Protein AF-A0A174MG25-F1 (afdb_monomer_lite)

pLDDT: mean 88.66, std 9.29, range [53.34, 98.0]

Structure (mmCIF, N/CA/C/O backbone):
data_AF-A0A174MG25-F1
#
_entry.id   AF-A0A174MG25-F1
#
loop_
_atom_site.group_PDB
_atom_site.id
_atom_site.type_symbol
_atom_site.label_atom_id
_atom_site.label_alt_id
_atom_site.label_comp_id
_atom_site.label_asym_id
_atom_site.label_entity_id
_atom_site.label_seq_id
_atom_site.pdbx_PDB_ins_code
_atom_site.Cartn_x
_atom_site.Cartn_y
_atom_site.Cartn_z
_atom_site.occupancy
_atom_site.B_iso_or_equiv
_atom_site.auth_seq_id
_atom_site.auth_comp_id
_atom_site.auth_asym_id
_atom_site.auth_atom_id
_atom_site.pdbx_PDB_model_num
ATOM 1 N N . MET A 1 1 ? -15.627 5.117 6.555 1.00 83.00 1 MET A N 1
ATOM 2 C CA . MET A 1 1 ? -14.223 5.249 6.111 1.00 83.00 1 MET A CA 1
ATOM 3 C C . MET A 1 1 ? -13.818 3.925 5.495 1.00 83.00 1 MET A C 1
ATOM 5 O O . MET A 1 1 ? -14.169 2.904 6.070 1.00 83.00 1 MET A O 1
ATOM 9 N N . ILE A 1 2 ? -13.158 3.931 4.338 1.00 89.31 2 ILE A N 1
ATOM 10 C CA . ILE A 1 2 ? -12.652 2.712 3.694 1.00 89.31 2 ILE A CA 1
ATOM 11 C C . ILE A 1 2 ? -11.129 2.856 3.624 1.00 89.31 2 ILE A C 1
ATOM 13 O O . ILE A 1 2 ? -10.665 3.776 2.951 1.00 89.31 2 ILE A O 1
ATOM 17 N N . PRO A 1 3 ? -10.351 2.015 4.326 1.00 88.06 3 PRO A N 1
ATOM 18 C CA . PRO A 1 3 ? -8.903 2.022 4.189 1.00 88.06 3 PRO A CA 1
ATOM 19 C C . PRO A 1 3 ? -8.530 1.376 2.849 1.00 88.06 3 PRO A C 1
ATOM 21 O O . PRO A 1 3 ? -8.663 0.168 2.676 1.00 88.06 3 PRO A O 1
ATOM 24 N N . ASN A 1 4 ? -8.102 2.181 1.878 1.00 86.62 4 ASN A N 1
ATOM 25 C CA . ASN A 1 4 ? -7.612 1.694 0.588 1.00 86.62 4 ASN A CA 1
ATOM 2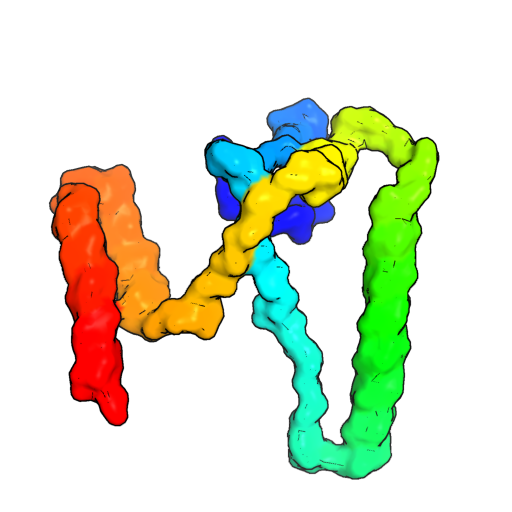6 C C . ASN A 1 4 ? -6.558 2.655 0.018 1.00 86.62 4 ASN A C 1
ATOM 28 O O . ASN A 1 4 ? -6.389 3.776 0.501 1.00 86.62 4 ASN A O 1
ATOM 32 N N . GLY A 1 5 ? -5.827 2.210 -1.000 1.00 81.44 5 GLY A N 1
ATOM 33 C CA . GLY A 1 5 ? -4.822 3.024 -1.665 1.00 81.44 5 GLY A CA 1
ATOM 34 C C . GLY A 1 5 ? -5.410 4.086 -2.591 1.00 81.44 5 GLY A C 1
ATOM 35 O O . GLY A 1 5 ? -6.559 4.020 -3.027 1.00 81.44 5 GLY A O 1
ATOM 36 N N . TYR A 1 6 ? -4.566 5.057 -2.946 1.00 82.88 6 TYR A N 1
ATOM 37 C CA . TYR A 1 6 ? -4.928 6.178 -3.820 1.00 82.88 6 TYR A CA 1
ATOM 38 C C . TYR A 1 6 ? -5.381 5.739 -5.225 1.00 82.88 6 TYR A C 1
ATOM 40 O O . TYR A 1 6 ? -6.129 6.462 -5.871 1.00 82.88 6 TYR A O 1
ATOM 48 N N . TRP A 1 7 ? -4.986 4.546 -5.686 1.00 83.44 7 TRP A N 1
ATOM 49 C CA . TRP A 1 7 ? -5.435 3.970 -6.962 1.00 83.44 7 TRP A CA 1
ATOM 50 C C . TRP A 1 7 ? -6.954 3.760 -7.034 1.00 83.44 7 TRP A C 1
ATOM 52 O O . TRP A 1 7 ? -7.502 3.614 -8.122 1.00 83.44 7 TRP A O 1
ATOM 62 N N . MET A 1 8 ? -7.651 3.740 -5.893 1.00 88.56 8 MET A N 1
ATOM 63 C CA . MET A 1 8 ? -9.110 3.659 -5.854 1.00 88.56 8 MET A CA 1
ATOM 64 C C . MET A 1 8 ? -9.779 4.949 -6.354 1.00 88.56 8 MET A C 1
ATOM 66 O O . MET A 1 8 ? -10.932 4.894 -6.769 1.00 88.56 8 MET A O 1
ATOM 70 N N . ILE A 1 9 ? -9.080 6.093 -6.349 1.00 88.00 9 ILE A N 1
ATOM 71 C CA . ILE A 1 9 ? -9.635 7.392 -6.771 1.00 88.00 9 ILE A CA 1
ATOM 72 C C . ILE A 1 9 ? -10.215 7.306 -8.187 1.00 88.00 9 ILE A C 1
ATOM 74 O O . ILE A 1 9 ? -11.349 7.729 -8.404 1.00 88.00 9 ILE A O 1
ATOM 78 N N . ASP A 1 10 ? -9.495 6.665 -9.109 1.00 86.12 10 ASP A N 1
ATOM 79 C CA . ASP A 1 10 ? -9.913 6.504 -10.509 1.00 86.12 10 ASP A CA 1
ATOM 80 C C . ASP A 1 10 ? -11.054 5.485 -10.694 1.00 86.12 10 ASP A C 1
ATOM 82 O O . ASP A 1 10 ? -11.652 5.400 -11.765 1.00 86.12 10 ASP A O 1
ATOM 86 N N . GLN A 1 11 ? -11.361 4.696 -9.661 1.00 90.12 11 GLN A N 1
ATOM 87 C CA . GLN A 1 11 ? -12.419 3.681 -9.675 1.00 90.12 11 GLN A CA 1
ATOM 88 C C . GLN A 1 11 ? -13.726 4.181 -9.048 1.00 90.12 11 GLN A C 1
ATOM 90 O O . GLN A 1 11 ? 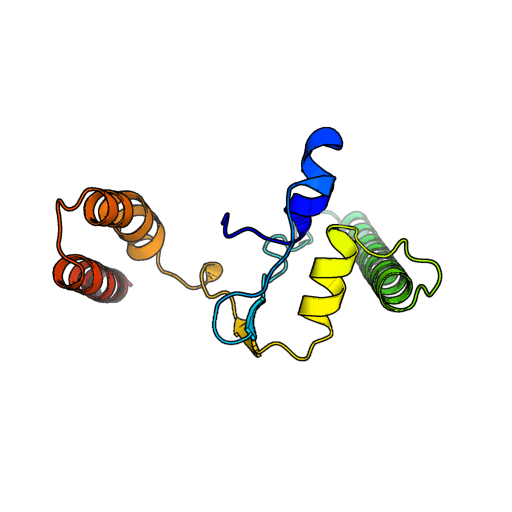-14.735 3.477 -9.092 1.00 90.12 11 GLN A O 1
ATOM 95 N N . ILE A 1 12 ? -13.724 5.371 -8.438 1.00 90.19 12 ILE A N 1
ATOM 96 C CA . ILE A 1 12 ? -14.910 5.920 -7.782 1.00 90.19 12 ILE A CA 1
ATOM 97 C C . ILE A 1 12 ? -15.862 6.503 -8.839 1.00 90.19 12 ILE A C 1
ATOM 99 O O . ILE A 1 12 ? -15.454 7.391 -9.597 1.00 90.19 12 ILE A O 1
ATOM 103 N N . PRO A 1 13 ? -17.139 6.066 -8.863 1.00 91.12 13 PRO A N 1
ATOM 104 C CA . PRO A 1 13 ? -18.140 6.591 -9.789 1.00 91.12 13 PRO A CA 1
ATOM 105 C C . PRO A 1 13 ? -18.310 8.110 -9.676 1.00 91.12 13 PRO A C 1
ATOM 107 O O . PRO A 1 13 ? -18.269 8.666 -8.574 1.00 91.12 13 PRO A O 1
ATOM 110 N N . GLU A 1 14 ? -18.534 8.788 -10.802 1.00 87.31 14 GLU A N 1
ATOM 111 C CA . GLU A 1 14 ? -18.602 10.255 -10.885 1.00 87.31 14 GLU A CA 1
ATOM 112 C C . GLU A 1 14 ? -19.667 10.844 -9.940 1.00 87.31 14 GLU A C 1
ATOM 114 O O . GLU A 1 14 ? -19.434 11.843 -9.256 1.00 87.31 14 GLU A O 1
ATOM 119 N N . GLU A 1 15 ? -20.810 10.169 -9.797 1.00 90.69 15 GLU A N 1
ATOM 120 C CA . GLU A 1 15 ? -21.903 10.556 -8.902 1.00 90.69 15 GLU A CA 1
ATOM 121 C C . GLU A 1 15 ? -21.543 10.491 -7.406 1.00 90.69 15 GLU A C 1
ATOM 123 O O . GLU A 1 15 ? -22.230 11.087 -6.564 1.00 90.69 15 GLU A O 1
ATOM 128 N N . MET A 1 16 ? -20.471 9.769 -7.068 1.00 89.81 16 MET A N 1
ATOM 129 C CA . MET A 1 16 ? -19.954 9.616 -5.710 1.00 89.81 16 MET A CA 1
ATOM 130 C C . MET A 1 16 ? -18.781 10.547 -5.415 1.00 89.81 16 MET A C 1
ATOM 132 O O . MET A 1 16 ? -18.559 10.846 -4.244 1.00 89.81 16 MET A O 1
ATOM 136 N N . GLN A 1 17 ? -18.079 11.067 -6.427 1.00 83.69 17 GLN A N 1
ATOM 137 C CA . GLN A 1 17 ? -16.860 11.869 -6.240 1.00 83.69 17 GLN A CA 1
ATOM 138 C C . GLN A 1 17 ? -17.069 13.116 -5.369 1.00 83.69 17 GLN A C 1
ATOM 140 O O . GLN A 1 17 ? -16.167 13.503 -4.638 1.00 83.69 17 GLN A O 1
ATOM 145 N N . LYS A 1 18 ? -18.268 13.717 -5.379 1.00 84.75 18 LYS A N 1
ATOM 146 C CA . LYS A 1 18 ? -18.610 14.874 -4.521 1.00 84.75 18 LYS A CA 1
ATOM 147 C C . LYS A 1 18 ? -19.043 14.503 -3.097 1.00 84.75 18 LYS A C 1
ATOM 149 O O . LYS A 1 18 ? -19.292 15.390 -2.287 1.00 84.75 18 LYS A O 1
ATOM 154 N N . LYS A 1 19 ? -19.218 13.212 -2.807 1.00 90.31 19 LYS A N 1
ATOM 155 C CA . LYS A 1 19 ? -19.722 12.687 -1.524 1.00 90.31 19 LYS A CA 1
ATOM 156 C C . LYS A 1 19 ? -18.637 12.004 -0.697 1.00 90.31 19 LYS A C 1
ATOM 158 O O . LYS A 1 19 ? -18.905 11.590 0.428 1.00 90.31 19 LYS A O 1
ATOM 163 N N . VAL A 1 20 ? -17.445 11.847 -1.261 1.00 91.00 20 VAL A N 1
ATOM 164 C CA . VAL A 1 20 ? -16.302 11.199 -0.624 1.00 91.00 20 VAL A CA 1
ATOM 165 C C . VAL A 1 20 ? -15.129 12.167 -0.586 1.00 91.00 20 VAL A C 1
ATOM 167 O O . VAL A 1 20 ? -14.993 13.016 -1.461 1.00 91.00 20 VAL A O 1
ATOM 170 N N . CYS A 1 21 ? -14.289 12.024 0.430 1.00 91.38 21 CYS A N 1
ATOM 171 C CA . CYS A 1 21 ? -13.046 12.766 0.577 1.00 91.38 21 CYS A CA 1
ATOM 172 C C . CYS A 1 21 ? -11.902 11.798 0.872 1.00 91.38 21 CYS A C 1
ATOM 174 O O . CYS A 1 21 ? -12.125 10.653 1.288 1.00 91.38 21 CYS A O 1
ATOM 176 N N . PHE A 1 22 ? -10.676 12.264 0.656 1.00 91.56 22 PHE A N 1
ATOM 177 C CA . PHE A 1 22 ? -9.479 11.539 1.058 1.00 91.56 22 PHE A CA 1
ATOM 178 C C . PHE A 1 22 ? -8.992 12.078 2.404 1.00 91.56 22 PHE A C 1
ATOM 180 O O . PHE A 1 22 ? -9.023 13.281 2.658 1.00 91.56 22 PHE A O 1
ATOM 187 N N . SER A 1 23 ? -8.521 11.192 3.278 1.00 91.88 23 SER A N 1
ATOM 188 C CA . SER A 1 23 ? -7.936 11.577 4.559 1.00 91.88 23 SER A CA 1
ATOM 189 C C . SER A 1 23 ? -6.769 10.665 4.913 1.00 91.88 23 SER A C 1
ATOM 191 O O . SER A 1 23 ? -6.731 9.505 4.499 1.00 91.88 23 SER A O 1
ATOM 193 N N . THR A 1 24 ? -5.814 11.196 5.674 1.00 93.31 24 THR A N 1
ATOM 194 C CA . THR A 1 24 ? -4.768 10.386 6.299 1.00 93.31 24 THR A CA 1
ATOM 195 C C . THR A 1 24 ? -5.368 9.503 7.393 1.00 93.31 24 THR A C 1
ATOM 197 O O . THR A 1 24 ? -6.455 9.765 7.913 1.00 93.31 24 THR A O 1
ATOM 200 N N . PHE A 1 25 ? -4.654 8.444 7.768 1.00 93.56 25 PHE A N 1
ATOM 201 C CA . PHE A 1 25 ? -4.968 7.741 9.007 1.00 93.56 25 PHE A CA 1
ATOM 202 C C . PHE A 1 25 ? -4.761 8.682 10.208 1.00 93.56 25 PHE A C 1
ATOM 204 O O . PHE A 1 25 ? -4.018 9.669 10.093 1.00 93.56 25 PHE A O 1
ATOM 211 N N . PRO A 1 26 ? -5.382 8.379 11.368 1.00 94.50 26 PRO A N 1
ATOM 212 C CA . PRO A 1 26 ? -5.148 9.121 12.602 1.00 94.50 26 PRO A CA 1
ATOM 213 C C . PRO A 1 26 ? -3.659 9.396 12.850 1.00 94.50 26 PRO A C 1
ATOM 215 O O . PRO A 1 26 ? -2.798 8.595 12.485 1.00 94.50 26 PRO A O 1
ATOM 218 N N . GLU A 1 27 ? -3.370 10.546 13.464 1.00 95.38 27 GLU A N 1
ATOM 219 C CA . GLU A 1 27 ? -2.004 11.052 13.690 1.00 95.38 27 GLU A CA 1
ATOM 220 C C . GLU A 1 27 ? -1.232 11.419 12.406 1.00 95.38 27 GLU A C 1
ATOM 222 O O . GLU A 1 27 ? -0.005 11.387 12.382 1.00 95.38 27 GLU A O 1
ATOM 227 N N . ASN A 1 28 ? -1.936 11.812 11.337 1.00 94.94 28 ASN A N 1
ATOM 228 C CA . ASN A 1 28 ? -1.336 12.237 10.065 1.00 94.94 28 ASN A CA 1
ATOM 229 C C . ASN A 1 28 ? -0.430 11.162 9.432 1.00 94.94 28 ASN A C 1
ATOM 231 O O . ASN A 1 28 ? 0.662 11.450 8.932 1.00 94.94 28 ASN A O 1
ATOM 235 N N . LYS A 1 29 ? -0.883 9.904 9.471 1.00 94.56 29 LYS A N 1
ATOM 236 C CA . LYS A 1 29 ? -0.140 8.755 8.943 1.00 94.56 29 LYS A CA 1
ATOM 237 C C . LYS A 1 29 ? -0.623 8.388 7.544 1.00 94.56 29 LYS A C 1
ATOM 239 O O . LYS A 1 29 ? -1.823 8.296 7.284 1.00 94.56 29 LYS A O 1
ATOM 244 N N . LEU A 1 30 ? 0.319 8.120 6.646 1.00 92.44 30 LEU A N 1
ATOM 245 C CA . LEU A 1 30 ? 0.052 7.455 5.373 1.00 92.44 30 LEU A CA 1
ATOM 246 C C . LEU A 1 30 ? 0.809 6.140 5.329 1.00 92.44 30 LEU A C 1
ATOM 248 O O . LEU A 1 30 ? 1.997 6.088 5.638 1.00 92.44 30 LEU A O 1
ATOM 252 N N . ILE A 1 31 ? 0.130 5.081 4.903 1.00 89.19 31 ILE A N 1
ATOM 253 C CA . ILE A 1 31 ? 0.795 3.807 4.666 1.00 89.19 31 ILE A CA 1
ATOM 254 C C . ILE A 1 31 ? 1.495 3.905 3.316 1.00 89.19 31 ILE A C 1
ATOM 256 O O . ILE A 1 31 ? 0.864 4.093 2.274 1.00 89.19 31 ILE A O 1
ATOM 260 N N . GLY A 1 32 ? 2.818 3.813 3.342 1.00 83.50 32 GLY A N 1
ATOM 261 C CA . GLY A 1 32 ? 3.639 3.700 2.157 1.00 83.50 32 GLY A CA 1
ATOM 262 C C . GLY A 1 32 ? 3.303 2.391 1.472 1.00 83.50 32 GLY A C 1
ATOM 263 O O . GLY A 1 32 ? 3.825 1.351 1.854 1.00 83.50 32 GLY A O 1
ATOM 264 N N . SER A 1 33 ? 2.432 2.440 0.468 1.00 69.00 33 SER A N 1
ATOM 265 C CA . SER A 1 33 ? 2.259 1.314 -0.435 1.00 69.00 33 SER A CA 1
ATOM 266 C C . SER A 1 33 ? 3.551 1.183 -1.238 1.00 69.00 33 SER A C 1
ATOM 268 O O . SER A 1 33 ? 3.831 2.073 -2.048 1.00 69.00 33 SER A O 1
ATOM 270 N N . PRO A 1 34 ? 4.353 0.118 -1.067 1.00 59.12 34 PRO A N 1
ATOM 271 C CA . PRO A 1 34 ? 5.307 -0.237 -2.096 1.00 59.12 34 PRO A CA 1
ATOM 272 C C . PRO A 1 34 ? 4.519 -0.392 -3.399 1.00 59.12 34 PRO A C 1
ATOM 274 O O . PRO A 1 34 ? 3.317 -0.688 -3.381 1.00 59.12 34 PRO A O 1
ATOM 277 N N . GLU A 1 35 ? 5.173 -0.186 -4.540 1.00 57.41 35 GLU A N 1
ATOM 278 C CA . GLU A 1 35 ? 4.667 -0.781 -5.772 1.00 57.41 35 GLU A CA 1
ATOM 279 C C . GLU A 1 35 ? 4.644 -2.298 -5.519 1.00 57.41 35 GLU A C 1
ATOM 281 O O . GLU A 1 35 ? 5.658 -2.978 -5.636 1.00 57.41 35 GLU A O 1
ATOM 286 N N . THR A 1 36 ? 3.500 -2.824 -5.074 1.00 53.34 36 THR A N 1
ATOM 287 C CA . THR A 1 36 ? 3.281 -4.254 -4.802 1.00 53.34 36 THR A CA 1
ATOM 288 C C . THR A 1 36 ? 3.407 -5.085 -6.076 1.00 53.34 36 THR A C 1
ATOM 290 O O . THR A 1 36 ? 3.555 -6.302 -6.020 1.00 53.34 36 THR A O 1
ATOM 293 N N . PHE A 1 37 ? 3.424 -4.414 -7.228 1.00 63.56 37 PHE A N 1
ATOM 294 C CA . PHE A 1 37 ? 3.692 -4.974 -8.537 1.00 63.56 37 PHE A CA 1
ATOM 295 C C . PHE A 1 37 ? 5.007 -4.410 -9.073 1.00 63.56 37 PHE A C 1
ATOM 297 O O . PHE A 1 37 ? 5.092 -3.256 -9.495 1.00 63.56 37 PHE A O 1
ATOM 304 N N . GLY A 1 38 ? 6.038 -5.251 -9.061 1.00 74.38 38 GLY A N 1
ATOM 305 C CA . GLY A 1 38 ? 7.301 -4.991 -9.737 1.00 74.38 38 GLY A CA 1
ATOM 306 C C . GLY A 1 38 ? 7.300 -5.574 -11.147 1.00 74.38 38 GLY A C 1
ATOM 307 O O . GLY A 1 38 ? 6.664 -6.591 -11.419 1.00 74.38 38 GLY A O 1
ATOM 308 N N . TRP A 1 39 ? 8.055 -4.953 -12.049 1.00 86.56 39 TRP A N 1
ATOM 309 C CA . TRP A 1 39 ? 8.354 -5.552 -13.346 1.00 86.56 39 TRP A CA 1
ATOM 310 C C . TRP A 1 39 ? 9.670 -6.316 -13.260 1.00 86.56 39 TRP A C 1
ATOM 312 O O . TRP A 1 39 ? 10.677 -5.773 -12.805 1.00 86.56 39 TRP A O 1
ATOM 322 N N . ALA A 1 40 ? 9.674 -7.558 -13.736 1.00 90.69 40 ALA A N 1
ATOM 323 C CA . ALA A 1 40 ? 10.861 -8.401 -13.786 1.00 90.69 40 ALA A CA 1
ATOM 324 C C . ALA A 1 40 ? 11.102 -8.918 -15.208 1.00 90.69 40 ALA A C 1
ATOM 326 O O . ALA A 1 40 ? 10.172 -9.093 -15.997 1.00 90.69 40 ALA A O 1
ATOM 327 N N . VAL A 1 41 ? 12.368 -9.178 -15.534 1.00 94.75 41 VAL A N 1
ATOM 328 C CA . VAL A 1 41 ? 12.765 -9.782 -16.810 1.00 94.75 41 VAL A CA 1
ATOM 329 C C . VAL A 1 41 ? 13.007 -11.270 -16.588 1.00 94.75 41 VAL A C 1
ATOM 331 O O . VAL A 1 41 ? 13.877 -11.649 -15.807 1.00 94.75 41 VAL A O 1
ATOM 334 N N . VAL A 1 42 ? 12.253 -12.120 -17.287 1.00 95.69 42 VAL A N 1
ATOM 335 C CA . VAL A 1 42 ? 12.404 -13.579 -17.185 1.00 95.69 42 VAL A CA 1
ATOM 336 C C . VAL A 1 42 ? 13.728 -14.009 -17.823 1.00 95.69 42 VAL A C 1
ATOM 338 O O . VAL A 1 42 ? 14.025 -13.673 -18.972 1.00 95.69 42 VAL A O 1
ATOM 341 N N . SER A 1 43 ? 14.532 -14.760 -17.071 1.00 94.69 43 SER A N 1
ATOM 342 C CA . SER A 1 43 ? 15.915 -15.103 -17.427 1.00 94.69 43 SER A CA 1
ATOM 343 C C . SER A 1 43 ? 16.040 -16.027 -18.643 1.00 94.69 43 SER A C 1
ATOM 345 O O . SER A 1 43 ? 17.063 -15.982 -19.331 1.00 94.69 43 SER A O 1
ATOM 347 N N . THR A 1 44 ? 15.006 -16.824 -18.922 1.00 97.62 44 THR A N 1
ATOM 348 C CA . THR A 1 44 ? 14.987 -17.863 -19.964 1.00 97.62 44 THR A CA 1
ATOM 349 C C . THR A 1 44 ? 14.758 -17.329 -21.379 1.00 97.62 44 THR A C 1
ATOM 351 O O . THR A 1 44 ? 14.950 -18.064 -22.346 1.00 97.62 44 THR A O 1
ATOM 354 N N . TYR A 1 45 ? 14.380 -16.056 -21.537 1.00 97.31 45 TYR A N 1
ATOM 355 C CA . TYR A 1 45 ? 14.239 -15.448 -22.859 1.00 97.31 45 TYR A CA 1
ATOM 356 C C . TYR A 1 45 ? 15.590 -15.154 -23.523 1.00 97.31 45 TYR A C 1
ATOM 358 O O . TYR A 1 45 ? 16.621 -14.972 -22.871 1.00 97.31 45 TYR A O 1
ATOM 366 N N . SER A 1 46 ? 15.567 -15.044 -24.856 1.00 97.81 46 SER A N 1
ATOM 367 C CA . SER A 1 46 ? 16.749 -14.683 -25.642 1.00 97.81 46 SER A CA 1
ATOM 368 C C . SER A 1 46 ? 17.315 -13.315 -25.243 1.00 97.81 46 SER A C 1
ATOM 370 O O . SER A 1 46 ? 16.584 -12.411 -24.831 1.00 97.81 46 SER A O 1
ATOM 372 N N . GLU A 1 47 ? 18.622 -13.120 -25.439 1.00 97.81 47 GLU A N 1
ATOM 373 C CA . GLU A 1 47 ? 19.301 -11.849 -25.137 1.00 97.81 47 GLU A CA 1
ATOM 374 C C . GLU A 1 47 ? 18.657 -10.640 -25.822 1.00 97.81 47 GLU A C 1
ATOM 376 O O . GLU A 1 47 ? 18.559 -9.565 -25.232 1.00 97.81 47 GLU A O 1
ATOM 381 N N . LYS A 1 48 ? 18.164 -10.809 -27.055 1.00 97.94 48 LYS A N 1
ATOM 382 C CA . LYS A 1 48 ? 17.466 -9.742 -27.782 1.00 97.94 48 LYS A CA 1
ATOM 383 C C . LYS A 1 48 ? 16.195 -9.304 -27.048 1.00 97.94 48 LYS A C 1
ATOM 385 O O . LYS A 1 48 ? 15.957 -8.107 -26.911 1.00 97.94 48 LYS A O 1
ATOM 390 N N . VAL A 1 49 ? 15.403 -10.264 -26.568 1.00 97.94 49 VAL A N 1
ATOM 391 C CA . VAL A 1 49 ? 14.161 -9.994 -25.829 1.00 97.94 49 VAL A CA 1
ATOM 392 C C . VAL A 1 49 ? 14.473 -9.359 -24.479 1.00 97.94 49 VAL A C 1
ATOM 394 O O . VAL A 1 49 ? 13.872 -8.343 -24.145 1.00 97.94 49 VAL A O 1
ATOM 397 N N . LYS A 1 50 ? 15.459 -9.884 -23.741 1.00 98.00 50 LYS A N 1
ATOM 398 C CA . LYS A 1 50 ? 15.864 -9.319 -22.445 1.00 98.00 50 LYS A CA 1
ATOM 399 C C . LYS A 1 50 ? 16.337 -7.871 -22.577 1.00 98.00 50 LYS A C 1
ATOM 401 O O . LYS A 1 50 ? 15.884 -7.018 -21.821 1.00 98.0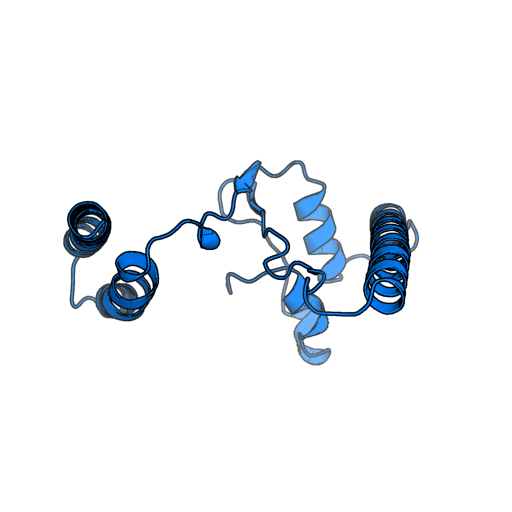0 50 LYS A O 1
ATOM 406 N N . LYS A 1 51 ? 17.174 -7.565 -23.575 1.00 97.62 51 LYS A N 1
ATOM 407 C CA . LYS A 1 51 ? 17.615 -6.187 -23.856 1.00 97.62 51 LYS A CA 1
ATOM 408 C C . LYS A 1 51 ? 16.441 -5.268 -24.195 1.00 97.62 51 LYS A C 1
ATOM 410 O O . LYS A 1 51 ? 16.350 -4.182 -23.635 1.00 97.62 51 LYS A O 1
ATOM 415 N N . GLY A 1 52 ? 15.523 -5.717 -25.054 1.00 97.94 52 GLY A N 1
ATOM 416 C CA . GLY A 1 52 ? 14.320 -4.951 -25.390 1.00 97.94 52 GLY A CA 1
ATOM 417 C C . GLY A 1 52 ? 13.435 -4.671 -24.171 1.00 97.94 52 GLY A C 1
ATOM 418 O O . GLY A 1 52 ? 13.018 -3.535 -23.969 1.00 97.94 52 GLY A O 1
ATOM 419 N N . ALA A 1 53 ? 13.208 -5.680 -23.324 1.00 97.69 53 ALA A N 1
ATOM 420 C CA . ALA A 1 53 ? 12.436 -5.534 -22.093 1.00 97.69 53 ALA A CA 1
ATOM 421 C C . ALA A 1 53 ? 13.084 -4.526 -21.132 1.00 97.69 53 ALA A C 1
ATOM 423 O O . ALA A 1 53 ? 12.397 -3.653 -20.613 1.00 97.69 53 ALA A O 1
ATOM 424 N N . VAL A 1 54 ? 14.406 -4.583 -20.941 1.00 97.00 54 VAL A N 1
ATOM 425 C CA . VAL A 1 54 ? 15.128 -3.623 -20.089 1.00 97.00 54 VAL A CA 1
ATOM 426 C C . VAL A 1 54 ? 14.999 -2.189 -20.612 1.00 97.00 54 VAL A C 1
ATOM 428 O O . VAL A 1 54 ? 14.720 -1.287 -19.824 1.00 97.00 54 VAL A O 1
ATOM 431 N N . GLU A 1 55 ? 15.167 -1.956 -21.918 1.00 97.81 55 GLU A N 1
ATOM 432 C CA . GLU A 1 55 ? 15.005 -0.612 -22.496 1.00 97.81 55 GLU A CA 1
ATOM 433 C C . GLU A 1 55 ? 13.565 -0.096 -22.364 1.00 97.81 55 GLU A C 1
ATOM 435 O O . GLU A 1 55 ? 13.351 1.068 -22.019 1.00 97.81 55 GLU A O 1
ATOM 440 N N . PHE A 1 56 ? 12.570 -0.968 -22.539 1.00 96.38 56 PHE A N 1
ATOM 441 C CA . PHE A 1 56 ? 11.171 -0.621 -22.297 1.00 96.38 56 PHE A CA 1
ATOM 442 C C . PHE A 1 56 ? 10.912 -0.238 -20.832 1.00 96.38 56 PHE A C 1
ATOM 444 O O . PHE A 1 56 ? 10.272 0.780 -20.567 1.00 96.38 56 PHE A O 1
ATOM 451 N N . LEU A 1 57 ? 11.449 -0.999 -19.872 1.00 95.31 57 LEU A N 1
ATOM 452 C CA . LEU A 1 57 ? 11.305 -0.687 -18.448 1.00 95.31 57 LEU A CA 1
ATOM 453 C C . LEU A 1 57 ? 11.960 0.650 -18.086 1.00 95.31 57 LEU A C 1
ATOM 455 O O . LEU A 1 57 ? 11.363 1.430 -17.348 1.00 95.31 57 LEU A O 1
ATOM 459 N N . LYS A 1 58 ? 13.133 0.972 -18.650 1.00 95.81 58 LYS A N 1
ATOM 460 C CA . LYS A 1 58 ? 13.755 2.298 -18.482 1.00 95.81 58 LYS A CA 1
ATOM 461 C C . LYS A 1 58 ? 12.844 3.416 -18.986 1.00 95.81 58 LYS A C 1
ATOM 463 O O . LYS A 1 58 ? 12.642 4.400 -18.275 1.00 95.81 58 LYS A O 1
ATOM 468 N N . PHE A 1 59 ? 12.288 3.259 -20.189 1.00 96.19 59 PHE A N 1
ATOM 469 C CA . PHE A 1 59 ? 11.368 4.233 -20.775 1.00 96.19 59 PHE A CA 1
ATOM 470 C C . PHE A 1 59 ? 10.126 4.436 -19.899 1.00 96.19 59 PHE A C 1
ATOM 472 O O . PHE A 1 59 ? 9.809 5.568 -19.541 1.00 96.19 59 PHE A O 1
ATOM 479 N N . ARG A 1 60 ? 9.466 3.347 -19.487 1.00 93.88 60 ARG A N 1
ATOM 480 C CA . ARG A 1 60 ? 8.261 3.395 -18.648 1.00 93.88 60 ARG A CA 1
ATOM 481 C C . ARG A 1 60 ? 8.535 4.041 -17.293 1.00 93.88 60 ARG A C 1
ATOM 483 O O . ARG A 1 60 ? 7.760 4.882 -16.856 1.00 93.88 60 ARG A O 1
ATOM 490 N N . THR A 1 61 ? 9.643 3.693 -16.639 1.00 91.44 61 THR A N 1
ATOM 491 C CA . THR A 1 61 ? 10.031 4.300 -15.356 1.00 91.44 61 THR A CA 1
ATOM 492 C C . THR A 1 61 ? 10.279 5.800 -15.494 1.00 91.44 61 THR A C 1
ATOM 494 O O . THR A 1 61 ? 9.859 6.572 -14.632 1.00 91.44 61 THR A O 1
ATOM 497 N N . LYS A 1 62 ? 10.917 6.233 -16.589 1.00 94.19 62 LYS A N 1
ATOM 498 C CA . LYS A 1 62 ? 11.107 7.656 -16.880 1.00 94.19 62 LYS A CA 1
ATOM 499 C C . LYS A 1 62 ? 9.767 8.371 -17.090 1.00 94.19 62 LYS A C 1
ATOM 501 O O . LYS A 1 62 ? 9.537 9.386 -16.443 1.00 94.19 62 LYS A O 1
ATOM 506 N N . LEU A 1 63 ? 8.882 7.815 -17.919 1.00 93.25 63 LEU A N 1
ATOM 507 C CA . LEU A 1 63 ? 7.564 8.394 -18.192 1.00 93.25 63 LEU A CA 1
ATOM 508 C C . LEU A 1 63 ? 6.720 8.521 -16.915 1.00 93.25 63 LEU A C 1
ATOM 510 O O . LEU A 1 63 ? 6.156 9.579 -16.655 1.00 93.25 63 LEU A O 1
ATOM 514 N N . ASN A 1 64 ? 6.695 7.482 -16.074 1.00 88.88 64 ASN A N 1
ATOM 515 C CA . ASN A 1 64 ? 5.996 7.512 -14.787 1.00 88.88 64 ASN A CA 1
ATOM 516 C C . ASN A 1 64 ? 6.523 8.623 -13.868 1.00 88.88 64 ASN A C 1
ATOM 518 O O . ASN A 1 64 ? 5.746 9.285 -13.181 1.00 88.88 64 ASN A O 1
ATOM 522 N N . LYS A 1 65 ? 7.849 8.819 -13.835 1.00 89.75 65 LYS A N 1
ATOM 523 C CA . LYS A 1 65 ? 8.468 9.891 -13.052 1.00 89.75 65 LYS A CA 1
ATOM 524 C C . LYS A 1 65 ? 8.026 11.264 -13.562 1.00 89.75 65 LYS A C 1
ATOM 526 O O . LYS A 1 65 ? 7.608 12.085 -12.753 1.00 89.75 65 LYS A O 1
ATOM 531 N N . GLU A 1 66 ? 8.080 11.485 -14.873 1.00 93.00 66 GLU A N 1
ATOM 532 C CA . GLU A 1 66 ? 7.667 12.746 -15.505 1.00 93.00 66 GLU A CA 1
ATOM 533 C C . GLU A 1 66 ? 6.184 13.047 -15.235 1.00 93.00 66 GLU A C 1
ATOM 535 O O . GLU A 1 66 ? 5.853 14.140 -14.783 1.00 93.00 66 GLU A O 1
ATOM 540 N N . GLN A 1 67 ? 5.303 12.056 -15.393 1.00 87.75 67 GLN A N 1
ATOM 541 C CA . GLN A 1 67 ? 3.871 12.185 -15.095 1.00 87.75 67 GLN A CA 1
ATOM 542 C C . GLN A 1 67 ? 3.603 12.480 -13.615 1.00 87.75 67 GLN A C 1
ATOM 544 O O . GLN A 1 67 ? 2.752 13.305 -13.290 1.00 87.75 67 GLN A O 1
ATOM 549 N N . LYS A 1 68 ? 4.338 11.836 -12.699 1.00 85.81 68 LYS A N 1
ATOM 550 C CA . LYS A 1 68 ? 4.239 12.117 -11.261 1.00 85.81 68 LYS A CA 1
ATOM 551 C C . LYS A 1 68 ? 4.675 13.547 -10.943 1.00 85.81 68 LYS A C 1
ATOM 553 O O . LYS A 1 68 ? 4.020 14.221 -10.153 1.00 85.81 68 LYS A O 1
ATOM 558 N N . GLU A 1 69 ? 5.777 14.009 -11.525 1.00 88.50 69 GLU A N 1
ATOM 559 C CA . GLU A 1 69 ? 6.269 15.376 -11.336 1.00 88.50 69 GLU A CA 1
ATOM 560 C C . GLU A 1 69 ? 5.286 16.407 -11.903 1.00 88.50 69 GLU A C 1
ATOM 562 O O . GLU A 1 69 ? 4.993 17.398 -11.237 1.00 88.50 69 GLU A O 1
ATOM 567 N N . GLU A 1 70 ? 4.719 16.163 -13.084 1.00 88.56 70 GLU A N 1
ATOM 568 C CA . GLU A 1 70 ? 3.675 17.004 -13.674 1.00 88.56 70 GLU A CA 1
ATOM 569 C C . GLU A 1 70 ? 2.426 17.049 -12.787 1.00 88.56 70 GLU A C 1
ATOM 571 O O . GLU A 1 70 ? 1.928 18.133 -12.460 1.00 88.56 70 GLU A O 1
ATOM 576 N N . LEU A 1 71 ? 1.971 15.882 -12.318 1.00 84.88 71 LEU A N 1
ATOM 577 C CA . LEU A 1 71 ? 0.856 15.782 -11.391 1.00 84.88 71 LEU A CA 1
ATOM 578 C C . LEU A 1 71 ? 1.140 16.555 -10.110 1.00 84.88 71 LEU A C 1
ATOM 580 O O . LEU A 1 71 ? 0.231 17.202 -9.628 1.00 84.88 71 LEU A O 1
ATOM 584 N N . LEU A 1 72 ? 2.348 16.528 -9.544 1.00 82.94 72 LEU A N 1
ATOM 585 C CA . LEU A 1 72 ? 2.667 17.259 -8.312 1.00 82.94 72 LEU A CA 1
ATOM 586 C C . LEU A 1 72 ? 2.831 18.769 -8.539 1.00 82.94 72 LEU A C 1
ATOM 588 O O . LEU A 1 72 ? 2.461 19.545 -7.661 1.00 82.94 72 LEU A O 1
ATOM 592 N N . ASN A 1 73 ? 3.297 19.196 -9.714 1.00 83.25 73 ASN A N 1
ATOM 593 C CA . ASN A 1 73 ? 3.609 20.598 -10.011 1.00 83.25 73 ASN A CA 1
ATOM 594 C C . ASN A 1 73 ? 2.480 21.388 -10.697 1.00 83.25 73 ASN A C 1
ATOM 596 O O . ASN A 1 73 ? 2.566 22.617 -10.778 1.00 83.25 73 ASN A O 1
ATOM 600 N N . SER A 1 74 ? 1.431 20.736 -11.212 1.00 77.44 74 SER A N 1
ATOM 601 C CA . SER A 1 74 ? 0.375 21.429 -11.962 1.00 77.44 74 SER A CA 1
ATOM 602 C C . SER A 1 74 ? -0.372 22.461 -11.099 1.00 77.44 74 SER A C 1
ATOM 604 O O . SER A 1 74 ? -0.904 22.143 -10.035 1.00 77.44 74 SER A O 1
ATOM 606 N N . ARG A 1 75 ? -0.398 23.721 -11.557 1.00 59.03 75 ARG A N 1
ATOM 607 C CA . ARG A 1 75 ? -1.044 24.868 -10.878 1.00 59.03 75 ARG A CA 1
ATOM 608 C C . ARG A 1 75 ? -2.494 25.114 -11.314 1.00 59.03 75 ARG A C 1
ATOM 610 O O . ARG A 1 75 ? -3.154 25.989 -10.773 1.00 59.03 75 ARG A O 1
ATOM 617 N N . THR A 1 76 ? -2.976 24.369 -12.304 1.00 58.69 76 THR A N 1
ATOM 618 C CA . THR A 1 76 ? -4.304 24.499 -12.933 1.00 58.69 76 THR A CA 1
ATOM 619 C C . THR A 1 76 ? -5.307 23.458 -12.426 1.00 58.69 76 THR A C 1
ATOM 621 O O . THR A 1 76 ? -6.251 23.108 -13.132 1.00 58.69 76 THR A O 1
ATOM 624 N N . ARG A 1 77 ? -5.106 22.920 -11.218 1.00 66.62 77 ARG A N 1
ATOM 625 C CA . ARG A 1 77 ? -5.988 21.889 -10.661 1.00 66.62 77 ARG A CA 1
ATOM 626 C C . ARG A 1 77 ? -7.318 22.482 -10.200 1.00 66.62 77 ARG A C 1
ATOM 628 O O . ARG A 1 77 ? -7.358 23.552 -9.602 1.00 66.62 77 ARG A O 1
ATOM 635 N N . GLN A 1 78 ? -8.400 21.758 -10.477 1.00 64.25 78 GLN A N 1
ATOM 636 C CA . GLN A 1 78 ? -9.707 22.034 -9.890 1.00 64.25 78 GLN A CA 1
ATOM 637 C C . GLN A 1 78 ? -9.646 21.711 -8.392 1.00 64.25 78 GLN A C 1
ATOM 639 O O . GLN A 1 78 ? -9.474 20.552 -8.005 1.00 64.25 78 GLN A O 1
ATOM 644 N N . GLU A 1 79 ? -9.754 22.746 -7.563 1.00 65.56 79 GLU A N 1
ATOM 645 C CA . GLU A 1 79 ? -9.857 22.606 -6.110 1.00 65.56 79 GLU A CA 1
ATOM 646 C C . GLU A 1 79 ? -11.134 21.844 -5.726 1.00 65.56 79 GLU A C 1
ATOM 648 O O . GLU A 1 79 ? -12.173 21.974 -6.380 1.00 65.56 79 GLU A O 1
ATOM 653 N N . GLY A 1 80 ? -11.059 21.050 -4.653 1.00 70.62 80 GLY A N 1
ATOM 654 C CA . GLY A 1 80 ? -12.213 20.315 -4.116 1.00 70.62 80 GLY A CA 1
ATOM 655 C C . GLY A 1 80 ? -12.514 18.986 -4.816 1.00 70.62 80 GLY A C 1
ATOM 656 O O . GLY A 1 80 ? -13.629 18.477 -4.711 1.00 70.62 80 GLY A O 1
ATOM 657 N N . THR A 1 81 ? -11.539 18.427 -5.539 1.00 83.25 81 THR A N 1
ATOM 658 C CA . THR A 1 81 ? -11.602 17.056 -6.068 1.00 83.25 81 THR A CA 1
ATOM 659 C C . THR A 1 81 ? -10.987 16.061 -5.083 1.00 83.25 81 THR A C 1
ATOM 661 O O . THR A 1 81 ? -10.119 16.410 -4.287 1.00 83.25 81 THR A O 1
ATOM 664 N N . LEU A 1 82 ? -11.368 14.787 -5.181 1.00 88.31 82 LEU A N 1
ATOM 665 C CA . LEU A 1 82 ? -10.790 13.723 -4.351 1.00 88.31 82 LEU A CA 1
ATOM 666 C C . LEU A 1 82 ? -9.264 13.583 -4.532 1.00 88.31 82 LEU A C 1
ATOM 668 O O . LEU A 1 82 ? -8.535 13.255 -3.596 1.00 88.31 82 LEU A O 1
ATOM 672 N N . LEU A 1 83 ? -8.778 13.862 -5.743 1.00 87.31 83 LEU A N 1
ATOM 673 C CA . LEU A 1 83 ? -7.353 13.902 -6.054 1.00 87.31 83 LEU A CA 1
ATOM 674 C C . LEU A 1 83 ? -6.652 15.055 -5.323 1.00 87.31 83 LEU A C 1
ATOM 676 O O . LEU A 1 83 ? -5.558 14.862 -4.799 1.00 87.31 83 LEU A O 1
ATOM 680 N N . ASP A 1 84 ? -7.280 16.232 -5.253 1.00 87.81 84 ASP A N 1
ATOM 681 C CA . ASP A 1 84 ? -6.771 17.389 -4.507 1.00 87.81 84 ASP A CA 1
ATOM 682 C C . ASP A 1 84 ? -6.648 17.085 -3.003 1.00 87.81 84 ASP A C 1
ATOM 684 O O . ASP A 1 84 ? -5.611 17.373 -2.404 1.00 87.81 84 ASP A O 1
ATOM 688 N N . ASP A 1 85 ? -7.633 16.401 -2.410 1.00 90.56 85 ASP A N 1
ATOM 689 C CA . ASP A 1 85 ? -7.557 15.933 -1.018 1.00 90.56 85 ASP A CA 1
ATOM 690 C C . ASP A 1 85 ? -6.363 14.989 -0.790 1.00 90.56 85 ASP A C 1
ATOM 692 O O . ASP A 1 85 ? -5.598 15.159 0.165 1.00 90.56 85 ASP A O 1
ATOM 696 N N . TYR A 1 86 ? -6.161 14.013 -1.687 1.00 90.38 86 TYR A N 1
ATOM 697 C CA . TYR A 1 86 ? -5.019 13.093 -1.625 1.00 90.38 86 TYR A CA 1
ATOM 698 C C . TYR A 1 86 ? -3.684 13.830 -1.707 1.00 90.38 86 TYR A C 1
ATOM 700 O O . TYR A 1 86 ? -2.772 13.572 -0.920 1.00 90.38 86 TYR A O 1
ATOM 708 N N . LEU A 1 87 ? -3.563 14.765 -2.644 1.00 89.38 87 LEU A N 1
ATOM 709 C CA . LEU A 1 87 ? -2.344 15.537 -2.841 1.00 89.38 87 LEU A CA 1
ATOM 710 C C . LEU A 1 87 ? -2.032 16.392 -1.617 1.00 89.38 87 LEU A C 1
ATOM 712 O O . LEU A 1 87 ? -0.900 16.357 -1.143 1.00 89.38 87 LEU A O 1
ATOM 716 N N . LYS A 1 88 ? -3.030 17.088 -1.059 1.00 90.19 88 LYS A N 1
ATOM 717 C CA . LYS A 1 88 ? -2.892 17.853 0.187 1.00 90.19 88 LYS A CA 1
ATOM 718 C C . LYS A 1 88 ? -2.409 16.968 1.330 1.00 90.19 88 LYS A C 1
ATOM 720 O O . LYS A 1 88 ? -1.449 17.333 2.006 1.00 90.19 88 LYS A O 1
ATOM 725 N N . ALA A 1 89 ? -3.015 15.794 1.500 1.00 91.50 89 ALA A N 1
ATOM 726 C CA . ALA A 1 89 ? -2.608 14.815 2.502 1.00 91.50 89 ALA A CA 1
ATOM 727 C C . ALA A 1 89 ? -1.163 14.328 2.290 1.00 91.50 89 ALA A C 1
ATOM 729 O O . ALA A 1 89 ? -0.380 14.286 3.235 1.00 91.50 89 ALA A O 1
ATOM 730 N N . TYR A 1 90 ? -0.782 14.006 1.051 1.00 90.12 90 TYR A N 1
ATOM 731 C CA . TYR A 1 90 ? 0.550 13.506 0.704 1.00 90.12 90 TYR A CA 1
ATOM 732 C C . TYR A 1 90 ? 1.646 14.575 0.836 1.00 90.12 90 TYR A C 1
ATOM 734 O O . TYR A 1 90 ? 2.736 14.285 1.323 1.00 90.12 90 TYR A O 1
ATOM 742 N N . THR A 1 91 ? 1.373 15.820 0.433 1.00 90.00 91 THR A N 1
ATOM 743 C CA . THR A 1 91 ? 2.329 16.938 0.540 1.00 90.00 91 THR A CA 1
ATOM 744 C C . THR A 1 91 ? 2.322 17.615 1.910 1.00 90.00 91 THR A C 1
ATOM 746 O O . THR A 1 91 ? 3.221 18.395 2.209 1.00 90.00 91 THR A O 1
ATOM 749 N N . GLY A 1 92 ? 1.340 17.311 2.762 1.00 91.19 92 GLY A N 1
ATOM 750 C CA . GLY A 1 92 ? 1.178 17.852 4.115 1.00 91.19 92 GLY A CA 1
ATOM 751 C C . GLY A 1 92 ? 2.148 17.282 5.155 1.00 91.19 92 GLY A C 1
ATOM 752 O O . GLY A 1 92 ? 1.813 17.241 6.336 1.00 91.19 92 GLY A O 1
ATOM 753 N N . ASN A 1 93 ? 3.327 16.816 4.729 1.00 93.06 93 ASN A N 1
ATOM 754 C CA . ASN A 1 93 ? 4.339 16.149 5.556 1.00 93.06 93 ASN A CA 1
ATOM 755 C C . ASN A 1 93 ? 3.776 15.035 6.467 1.00 93.06 93 ASN A C 1
ATOM 757 O O . ASN A 1 93 ? 3.992 15.073 7.683 1.00 93.06 93 ASN A O 1
ATOM 761 N N . PRO A 1 94 ? 3.045 14.047 5.918 1.00 94.19 94 PRO A N 1
ATOM 762 C CA . PRO A 1 94 ? 2.559 12.923 6.704 1.00 94.19 94 PRO A CA 1
ATOM 763 C C . PRO A 1 94 ? 3.716 12.039 7.174 1.00 94.19 94 PRO A C 1
ATOM 765 O O . PRO A 1 94 ? 4.757 11.932 6.517 1.00 94.19 94 PRO A O 1
ATOM 768 N N . GLN A 1 95 ? 3.509 11.328 8.280 1.00 95.62 95 GLN A N 1
ATOM 769 C CA . GLN A 1 95 ? 4.390 10.226 8.640 1.00 95.62 95 GLN A CA 1
ATOM 770 C C . GLN A 1 95 ? 4.119 9.056 7.687 1.00 95.62 95 GLN A C 1
ATOM 772 O O . GLN A 1 95 ? 3.045 8.450 7.723 1.00 95.62 95 GLN A O 1
ATOM 777 N N . ILE A 1 96 ? 5.100 8.722 6.846 1.00 91.88 96 ILE A N 1
ATOM 778 C CA . ILE A 1 96 ? 5.022 7.543 5.981 1.00 91.88 96 ILE A CA 1
ATOM 779 C C . ILE A 1 96 ? 5.373 6.300 6.799 1.00 91.88 96 ILE A C 1
ATOM 781 O O . ILE A 1 96 ? 6.514 6.120 7.222 1.00 91.88 96 ILE A O 1
ATOM 785 N N . VAL A 1 97 ? 4.386 5.435 7.007 1.00 91.19 97 VAL A N 1
ATOM 786 C CA . VAL A 1 97 ? 4.547 4.132 7.656 1.00 91.19 97 VAL A CA 1
ATOM 787 C C . VAL A 1 97 ? 4.809 3.088 6.569 1.00 91.19 97 VAL A C 1
ATOM 789 O O . VAL A 1 97 ? 3.982 2.959 5.669 1.00 91.19 97 VAL A O 1
ATOM 792 N N . PRO A 1 98 ? 5.925 2.342 6.592 1.00 86.25 98 PRO A N 1
ATOM 793 C CA . PRO A 1 98 ? 6.168 1.298 5.601 1.00 86.25 98 PRO A CA 1
ATOM 794 C C . PRO A 1 98 ? 5.059 0.240 5.617 1.00 86.25 98 PRO A C 1
ATOM 796 O O . PRO A 1 98 ? 4.609 -0.172 6.684 1.00 86.25 98 PRO A O 1
ATOM 799 N N . ASN A 1 99 ? 4.626 -0.225 4.445 1.00 84.25 99 ASN A N 1
ATOM 800 C CA . ASN A 1 99 ? 3.753 -1.391 4.368 1.00 84.25 99 ASN A CA 1
ATOM 801 C C . ASN A 1 99 ? 4.590 -2.671 4.535 1.00 84.25 99 ASN A C 1
ATOM 803 O O . ASN A 1 99 ? 5.426 -2.995 3.688 1.00 84.25 99 ASN A O 1
ATOM 807 N N . TYR A 1 100 ? 4.339 -3.392 5.626 1.00 80.00 100 TYR A N 1
ATOM 808 C CA . TYR A 1 100 ? 5.014 -4.645 5.963 1.00 80.00 100 TYR A CA 1
ATOM 809 C C . TYR A 1 100 ? 4.266 -5.896 5.497 1.00 80.00 100 TYR A C 1
ATOM 811 O O . TYR A 1 100 ? 4.766 -6.991 5.718 1.00 80.00 100 TYR A O 1
ATOM 819 N N . GLN A 1 101 ? 3.133 -5.765 4.804 1.00 78.12 101 GLN A N 1
ATOM 820 C CA . GLN A 1 101 ? 2.323 -6.902 4.361 1.00 78.12 101 GLN A CA 1
ATOM 821 C C . GLN A 1 101 ? 3.144 -7.922 3.563 1.00 78.12 101 GLN A C 1
ATOM 823 O O . GLN A 1 101 ? 3.064 -9.113 3.817 1.00 78.12 101 GLN A O 1
ATOM 828 N N . VAL A 1 102 ? 4.031 -7.473 2.668 1.00 73.75 102 VAL A N 1
ATOM 829 C CA . VAL A 1 102 ? 4.911 -8.367 1.880 1.00 73.75 102 VAL A CA 1
ATOM 830 C C . VAL A 1 102 ? 5.997 -9.076 2.706 1.00 73.75 102 VAL A C 1
ATOM 832 O O . VAL A 1 102 ? 6.785 -9.844 2.159 1.00 73.75 102 VAL A O 1
ATOM 835 N N . LYS A 1 103 ? 6.116 -8.753 3.996 1.00 79.25 103 LYS A N 1
ATOM 836 C CA . LYS A 1 103 ? 7.065 -9.346 4.946 1.00 79.25 103 LYS A CA 1
ATOM 837 C C . LYS A 1 103 ? 6.389 -10.257 5.959 1.00 79.25 103 LYS A C 1
ATOM 839 O O . LYS A 1 103 ? 7.096 -10.930 6.699 1.00 79.25 103 LYS A O 1
ATOM 844 N N . TRP A 1 104 ? 5.063 -10.255 6.018 1.00 86.12 104 TRP A N 1
ATOM 845 C CA . TRP A 1 104 ? 4.329 -11.115 6.930 1.00 86.12 104 TRP A CA 1
ATOM 846 C C . TRP A 1 104 ? 4.436 -12.567 6.477 1.00 86.12 104 TRP A C 1
ATOM 848 O O . TRP A 1 104 ? 4.468 -12.846 5.276 1.00 86.12 104 TRP A O 1
ATOM 858 N N . ASN A 1 105 ? 4.511 -13.481 7.438 1.00 89.38 105 ASN A N 1
ATOM 859 C CA . ASN A 1 105 ? 4.500 -14.907 7.149 1.00 89.38 105 ASN A CA 1
ATOM 860 C C . ASN A 1 105 ? 3.109 -15.352 6.649 1.00 89.38 105 ASN A C 1
ATOM 862 O O . ASN A 1 105 ? 2.129 -14.618 6.800 1.00 89.38 105 ASN A O 1
ATOM 866 N N . SER A 1 106 ? 3.029 -16.527 6.020 1.00 88.19 106 SER A N 1
ATOM 867 C CA . SER A 1 106 ? 1.775 -17.033 5.447 1.00 88.19 106 SER A CA 1
ATOM 868 C C . SER A 1 106 ? 0.710 -17.303 6.508 1.00 88.19 106 SER A C 1
ATOM 870 O O . SER A 1 106 ? -0.435 -16.939 6.280 1.00 88.19 106 SER A O 1
ATOM 872 N N . LEU A 1 107 ? 1.080 -17.835 7.680 1.00 89.00 107 LEU A N 1
ATOM 873 C CA . LEU A 1 107 ? 0.137 -18.114 8.776 1.00 89.00 107 LEU A CA 1
ATOM 874 C C . LEU A 1 107 ? -0.533 -16.827 9.283 1.00 89.00 107 LEU A C 1
ATOM 876 O O . LEU A 1 107 ? -1.750 -16.754 9.428 1.00 89.00 107 LEU A O 1
ATOM 880 N N . LEU A 1 108 ? 0.247 -15.764 9.481 1.00 91.81 108 LEU A N 1
ATOM 881 C CA . LEU A 1 108 ? -0.264 -14.455 9.879 1.00 91.81 108 LEU A CA 1
ATOM 882 C C . LEU A 1 108 ? -1.204 -13.878 8.810 1.00 91.81 108 LEU A C 1
ATOM 884 O O . LEU A 1 108 ? -2.252 -13.330 9.142 1.00 91.81 108 LEU A O 1
ATOM 888 N N . GLN A 1 109 ? -0.834 -13.975 7.529 1.00 89.56 109 GLN A N 1
ATOM 889 C CA . GLN A 1 109 ? -1.616 -13.396 6.431 1.00 89.56 109 GLN A CA 1
ATOM 890 C C . GLN A 1 109 ? -2.915 -14.148 6.143 1.00 89.56 109 GLN A C 1
ATOM 892 O O . GLN A 1 109 ? -3.951 -13.510 5.953 1.00 89.56 109 GLN A O 1
ATOM 897 N N . GLU A 1 110 ? -2.840 -15.470 6.038 1.00 88.56 110 GLU A N 1
ATOM 898 C CA . GLU A 1 110 ? -3.929 -16.306 5.538 1.00 88.56 110 GLU A CA 1
ATOM 899 C C . GLU A 1 110 ? -4.861 -16.734 6.672 1.00 88.56 110 GLU A C 1
ATOM 901 O O . GLU A 1 110 ? -6.074 -16.591 6.524 1.00 88.56 110 GLU A O 1
ATOM 906 N N . ASP A 1 111 ? -4.314 -17.133 7.823 1.00 87.94 111 ASP A N 1
ATOM 907 C CA . ASP A 1 1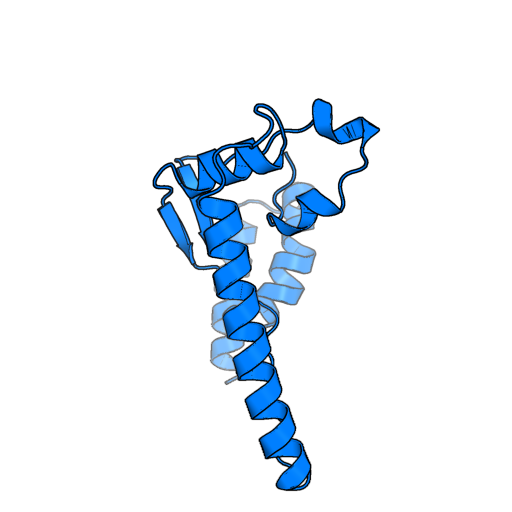11 ? -5.115 -17.688 8.917 1.00 87.94 111 ASP A CA 1
ATOM 908 C C . ASP A 1 111 ? -5.529 -16.588 9.903 1.00 87.94 111 ASP A C 1
ATOM 910 O O . ASP A 1 111 ? -6.713 -16.302 10.083 1.00 87.94 111 ASP A O 1
ATOM 914 N N . VAL A 1 112 ? -4.564 -15.894 10.516 1.00 91.94 112 VAL A N 1
ATOM 915 C CA . VAL A 1 112 ? -4.875 -14.936 11.594 1.00 91.94 112 VAL A CA 1
ATOM 916 C C . VAL A 1 112 ? -5.622 -13.715 11.056 1.00 91.94 112 VAL A C 1
ATOM 918 O O . VAL A 1 112 ? -6.702 -13.360 11.536 1.00 91.94 112 VAL A O 1
ATOM 921 N N . LEU A 1 113 ? -5.079 -13.055 10.032 1.00 91.88 113 LEU A N 1
ATOM 922 C CA . LEU A 1 113 ? -5.729 -11.886 9.440 1.00 91.88 113 LEU A CA 1
ATOM 923 C C . LEU A 1 113 ? -6.925 -12.262 8.558 1.00 91.88 113 LEU A C 1
ATOM 925 O O . LEU A 1 113 ? -7.874 -11.479 8.474 1.00 91.88 113 LEU A O 1
ATOM 929 N N . GLY A 1 114 ? -6.890 -13.427 7.904 1.00 88.75 114 GLY A N 1
ATOM 930 C CA . GLY A 1 114 ? -7.964 -13.891 7.026 1.00 88.75 114 GLY A CA 1
ATOM 931 C C . GLY A 1 114 ? -9.196 -14.396 7.779 1.00 88.75 114 GLY A C 1
ATOM 932 O O . GLY A 1 114 ? -10.320 -14.115 7.355 1.00 88.75 114 GLY A O 1
ATOM 933 N N . GLU A 1 115 ? -9.004 -15.075 8.913 1.00 89.94 115 GLU A N 1
ATOM 934 C CA . GLU A 1 115 ? -10.082 -15.708 9.679 1.00 89.94 115 GLU A CA 1
ATOM 935 C C . GLU A 1 115 ? -10.306 -15.030 11.038 1.00 89.94 115 GLU A C 1
ATOM 937 O O . GLU A 1 115 ? -11.406 -14.527 11.301 1.00 89.94 115 GLU A O 1
ATOM 942 N N . CYS A 1 116 ? -9.275 -14.933 11.889 1.00 93.94 116 CYS A N 1
ATOM 943 C CA . CYS A 1 116 ? -9.435 -14.444 13.267 1.00 93.94 116 CYS A CA 1
ATOM 944 C C . CYS A 1 116 ? -9.867 -12.972 13.335 1.00 93.94 116 CYS A C 1
ATOM 946 O O . CYS A 1 116 ? -10.638 -12.597 14.219 1.00 93.94 116 CYS A O 1
ATOM 948 N N . LEU A 1 117 ? -9.451 -12.124 12.386 1.00 93.25 117 LEU A N 1
ATOM 949 C CA . LEU A 1 117 ? -9.886 -10.721 12.350 1.00 93.25 117 LEU A CA 1
ATOM 950 C C . LEU A 1 117 ? -11.412 -10.593 12.186 1.00 93.25 117 LEU A C 1
ATOM 952 O O . LEU A 1 117 ? -12.042 -9.718 12.787 1.00 93.25 117 LEU A O 1
ATOM 956 N N . ALA A 1 118 ? -12.027 -11.476 11.393 1.00 93.81 118 ALA A N 1
ATOM 957 C CA . ALA A 1 118 ? -13.477 -11.504 11.230 1.00 93.81 118 ALA A CA 1
ATOM 958 C C . ALA A 1 118 ? -14.176 -11.999 12.505 1.00 93.81 118 ALA A C 1
ATOM 960 O O . ALA A 1 118 ? -15.250 -11.502 12.851 1.00 93.81 118 ALA A O 1
ATOM 961 N N . GLU A 1 119 ? -13.572 -12.946 13.222 1.00 95.69 119 GLU A N 1
ATOM 962 C CA . GLU A 1 119 ? -14.068 -13.425 14.513 1.00 95.69 119 GLU A CA 1
ATOM 963 C C . GLU A 1 119 ? -13.999 -12.349 15.598 1.00 95.69 119 GLU A C 1
ATOM 965 O O . GLU A 1 119 ? -14.973 -12.169 16.335 1.00 95.69 119 GLU A O 1
ATOM 970 N N . LEU A 1 120 ? -12.906 -11.580 15.636 1.00 96.44 120 LEU A N 1
ATOM 971 C CA . LEU A 1 120 ? -12.752 -10.418 16.509 1.00 96.44 120 LEU A CA 1
ATOM 972 C C . LEU A 1 120 ? -13.837 -9.377 16.214 1.00 96.44 120 LEU A C 1
ATOM 974 O O . LEU A 1 120 ? -14.534 -8.928 17.122 1.00 96.44 120 LEU A O 1
ATOM 978 N N . ALA A 1 121 ? -14.052 -9.043 14.937 1.00 94.44 121 ALA A N 1
ATOM 979 C CA . ALA A 1 121 ? -15.092 -8.097 14.528 1.00 94.44 121 ALA A CA 1
ATOM 980 C C . ALA A 1 121 ? -16.515 -8.573 14.885 1.00 94.44 121 ALA A C 1
ATOM 982 O O . ALA A 1 121 ? -17.413 -7.755 15.088 1.00 94.44 121 ALA A O 1
ATOM 983 N N . GLN A 1 122 ? -16.726 -9.890 14.971 1.00 96.50 122 GLN A N 1
ATOM 984 C CA . GLN A 1 122 ? -17.983 -10.511 15.401 1.00 96.50 122 GLN A CA 1
ATOM 985 C C . GLN A 1 122 ? -18.090 -10.674 16.928 1.00 96.50 122 GLN A C 1
ATOM 987 O O . GLN A 1 122 ? -19.130 -11.123 17.410 1.00 96.50 122 GLN A O 1
ATOM 992 N N . GLY A 1 123 ? -17.045 -10.327 17.686 1.00 96.75 123 GLY A N 1
ATOM 993 C CA . GLY A 1 123 ? -16.989 -10.476 19.142 1.00 96.75 123 GLY A CA 1
ATOM 994 C C . GLY A 1 123 ? -16.905 -11.927 19.621 1.00 96.75 123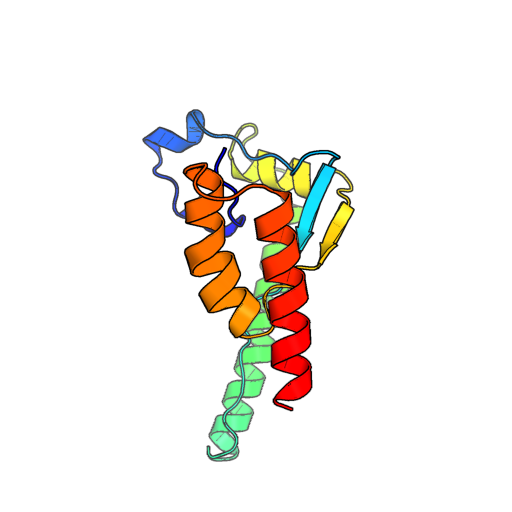 GLY A C 1
ATOM 995 O O . GLY A 1 123 ? -17.281 -12.211 20.756 1.00 96.75 123 GLY A O 1
ATOM 996 N N . LYS A 1 124 ? -16.467 -12.854 18.759 1.00 97.38 124 LYS A N 1
ATOM 997 C CA . LYS A 1 124 ? -16.273 -14.272 19.109 1.00 97.38 124 LYS A CA 1
ATOM 998 C C . LYS A 1 124 ? -14.994 -14.503 19.908 1.00 97.38 124 LYS A C 1
ATOM 1000 O O . LYS A 1 124 ? -14.963 -15.410 20.732 1.00 97.38 124 LYS A O 1
ATOM 1005 N N . ILE A 1 125 ? -13.983 -13.679 19.653 1.00 97.31 125 ILE A N 1
ATOM 1006 C CA . ILE A 1 125 ? -12.716 -13.638 20.379 1.00 97.31 125 ILE A CA 1
ATOM 1007 C C . ILE A 1 125 ? -12.483 -12.223 20.908 1.00 97.31 125 ILE A C 1
ATOM 1009 O O . ILE A 1 125 ? -13.041 -11.245 20.404 1.00 97.31 125 ILE A O 1
ATOM 1013 N N . THR A 1 126 ? -11.661 -12.119 21.938 1.00 97.62 126 THR A N 1
ATOM 1014 C CA . THR A 1 126 ? -11.196 -10.863 22.522 1.00 97.62 126 THR A CA 1
ATOM 1015 C C . THR A 1 126 ? -10.008 -10.299 21.744 1.00 97.62 126 THR A C 1
ATOM 1017 O O . THR A 1 126 ? -9.305 -11.015 21.033 1.00 97.62 126 THR A O 1
ATOM 1020 N N . GLU A 1 127 ? -9.733 -9.006 21.929 1.00 97.12 127 GLU A N 1
ATOM 1021 C CA . GLU A 1 127 ? -8.522 -8.366 21.392 1.00 97.12 127 GLU A CA 1
ATOM 1022 C C . GLU A 1 127 ? -7.248 -9.080 21.872 1.00 97.12 127 GLU A C 1
ATOM 1024 O O . GLU A 1 127 ? -6.300 -9.242 21.111 1.00 97.12 127 GLU A O 1
ATOM 1029 N N . GLN A 1 128 ? -7.246 -9.567 23.118 1.00 97.38 128 GLN A N 1
ATOM 1030 C CA . GLN A 1 128 ? -6.111 -10.287 23.688 1.00 97.38 128 GLN A CA 1
ATOM 1031 C C . GLN A 1 128 ? -5.901 -11.657 23.032 1.00 97.38 128 GLN A C 1
ATOM 1033 O O . GLN A 1 128 ? -4.763 -12.023 22.757 1.00 97.38 128 GLN A O 1
ATOM 1038 N N . GLU A 1 129 ? -6.976 -12.403 22.771 1.00 96.88 129 GLU A N 1
ATOM 1039 C CA . GLU A 1 129 ? -6.905 -13.680 22.047 1.00 96.88 129 GLU A CA 1
ATOM 1040 C C . GLU A 1 129 ? -6.442 -13.477 20.601 1.00 96.88 129 GLU A C 1
ATOM 1042 O O . GLU A 1 129 ? -5.637 -14.259 20.103 1.00 96.88 129 GLU A O 1
ATOM 1047 N N . PHE A 1 130 ? -6.881 -12.397 19.949 1.00 96.69 130 PHE A N 1
ATOM 1048 C CA . PHE A 1 130 ? -6.405 -12.042 18.614 1.00 96.69 130 PHE A CA 1
ATOM 1049 C C . PHE A 1 130 ? -4.896 -11.751 18.602 1.00 96.69 130 PHE A C 1
ATOM 1051 O O . PHE A 1 130 ? -4.171 -12.355 17.817 1.00 96.69 130 PHE A O 1
ATOM 1058 N N . THR A 1 131 ? -4.395 -10.910 19.513 1.00 96.25 131 THR A N 1
ATOM 1059 C CA . THR A 1 131 ? -2.950 -10.629 19.600 1.00 96.25 131 THR A CA 1
ATOM 1060 C C . THR A 1 131 ? -2.136 -11.875 19.957 1.00 96.25 131 THR A C 1
ATOM 1062 O O . THR A 1 131 ? -1.037 -12.062 19.445 1.00 96.25 131 THR A O 1
ATOM 1065 N N . GLN A 1 132 ? -2.678 -12.781 20.777 1.00 96.44 132 GLN A N 1
ATOM 1066 C CA . GLN A 1 132 ? -2.031 -14.071 21.035 1.00 96.44 132 GLN A CA 1
ATOM 1067 C C . GLN A 1 132 ? -1.940 -14.936 19.775 1.00 96.44 132 GLN A C 1
ATOM 1069 O O . GLN A 1 132 ? -0.917 -15.584 19.569 1.00 96.44 132 GLN A O 1
ATOM 1074 N N . ALA A 1 133 ? -2.971 -14.940 18.926 1.00 94.88 133 ALA A N 1
ATOM 1075 C CA . ALA A 1 133 ? -2.932 -15.642 17.646 1.00 94.88 133 ALA A CA 1
ATOM 1076 C C . ALA A 1 133 ? -1.888 -15.032 16.691 1.00 94.88 133 ALA A C 1
ATOM 1078 O O . ALA A 1 133 ? -1.178 -15.774 16.012 1.00 94.88 133 ALA A O 1
ATOM 1079 N N . GLU A 1 134 ? -1.738 -13.701 16.675 1.00 94.56 134 GLU A N 1
ATOM 1080 C CA . GLU A 1 134 ? -0.675 -13.023 15.918 1.00 94.56 134 GLU A CA 1
ATOM 1081 C C . GLU A 1 134 ? 0.718 -13.490 16.373 1.00 94.56 134 GLU A C 1
ATOM 1083 O O . GLU A 1 134 ? 1.512 -13.938 15.543 1.00 94.56 134 GLU A O 1
ATOM 1088 N N . ASP A 1 135 ? 0.997 -13.461 17.680 1.00 95.06 135 ASP A N 1
ATOM 1089 C CA . ASP A 1 135 ? 2.281 -13.898 18.247 1.00 95.06 135 ASP A CA 1
ATOM 1090 C C . ASP A 1 135 ? 2.556 -15.388 17.977 1.00 95.06 135 ASP A C 1
ATOM 1092 O O . ASP A 1 135 ? 3.669 -15.777 17.609 1.00 95.06 135 ASP A O 1
ATOM 1096 N N . GLU A 1 136 ? 1.533 -16.232 18.123 1.00 94.81 136 GLU A N 1
ATOM 1097 C CA . GLU A 1 136 ? 1.631 -17.670 17.884 1.00 94.81 136 GLU A CA 1
ATOM 1098 C C . GLU A 1 136 ? 1.955 -17.980 16.418 1.00 94.81 136 GLU A C 1
ATOM 1100 O O . GLU A 1 136 ? 2.802 -18.831 16.150 1.00 94.81 136 GLU A O 1
ATOM 1105 N N . SER A 1 137 ? 1.349 -17.256 15.470 1.00 93.69 137 SER A N 1
ATOM 1106 C CA . SER A 1 137 ? 1.629 -17.434 14.038 1.00 93.69 137 SER A CA 1
ATOM 1107 C C . SER A 1 137 ? 3.091 -17.155 13.685 1.00 93.69 137 SER A C 1
ATOM 1109 O O . SER A 1 137 ? 3.668 -17.820 12.826 1.00 93.69 137 SER A O 1
ATOM 1111 N N . ILE A 1 138 ? 3.718 -16.190 14.369 1.00 91.69 138 ILE A N 1
ATOM 1112 C CA . ILE A 1 138 ? 5.138 -15.875 14.193 1.00 91.69 138 ILE A CA 1
ATOM 1113 C C . ILE A 1 138 ? 5.984 -17.026 14.732 1.00 91.69 138 ILE A C 1
ATOM 1115 O O . ILE A 1 138 ? 6.860 -17.509 14.018 1.00 91.69 138 ILE A O 1
ATOM 1119 N N . ARG A 1 139 ? 5.690 -17.503 15.949 1.00 93.38 139 ARG A N 1
ATOM 1120 C CA . ARG A 1 139 ? 6.426 -18.614 16.566 1.00 93.38 139 ARG A CA 1
ATOM 1121 C C . ARG A 1 139 ? 6.350 -19.887 15.723 1.00 93.38 139 ARG A C 1
ATOM 1123 O O . ARG A 1 139 ? 7.377 -20.507 15.475 1.00 93.38 139 ARG A O 1
ATOM 1130 N N . GLN A 1 140 ? 5.156 -20.262 15.269 1.00 91.75 140 GLN A N 1
ATOM 1131 C CA . GLN A 1 140 ? 4.959 -21.462 14.452 1.00 91.75 140 GLN A CA 1
ATOM 1132 C C . GLN A 1 140 ? 5.723 -21.374 13.134 1.00 91.75 140 GLN A C 1
ATOM 1134 O O . GLN A 1 140 ? 6.421 -22.312 12.762 1.00 91.75 140 GLN A O 1
ATOM 1139 N N . PHE A 1 141 ? 5.662 -20.222 12.464 1.00 90.44 141 PHE A N 1
ATOM 1140 C CA . PHE A 1 141 ? 6.416 -20.028 11.235 1.00 90.44 141 PHE A CA 1
ATOM 1141 C C . PHE A 1 141 ? 7.930 -20.138 11.460 1.00 90.44 141 PHE A C 1
ATOM 1143 O O . PHE A 1 141 ? 8.623 -20.706 10.624 1.00 90.44 141 PHE A O 1
ATOM 1150 N N . GLU A 1 142 ? 8.454 -19.620 12.576 1.00 89.88 142 GLU A N 1
ATOM 1151 C CA . GLU A 1 142 ? 9.876 -19.745 12.928 1.00 89.88 142 GLU A CA 1
ATOM 1152 C C . GLU A 1 142 ? 10.299 -21.191 13.239 1.00 89.88 142 GLU A C 1
ATOM 1154 O O . GLU A 1 142 ? 11.439 -21.552 12.959 1.00 89.88 142 GLU A O 1
ATOM 1159 N N . GLU A 1 143 ? 9.410 -22.022 13.789 1.00 92.00 143 GLU A N 1
ATOM 1160 C CA . GLU A 1 143 ? 9.676 -23.442 14.067 1.00 92.00 143 GLU A CA 1
ATOM 1161 C C . GLU A 1 143 ? 9.683 -24.320 12.799 1.00 92.00 143 GLU A C 1
ATOM 1163 O O . GLU A 1 143 ? 10.315 -25.378 12.787 1.00 92.00 143 GLU A O 1
ATO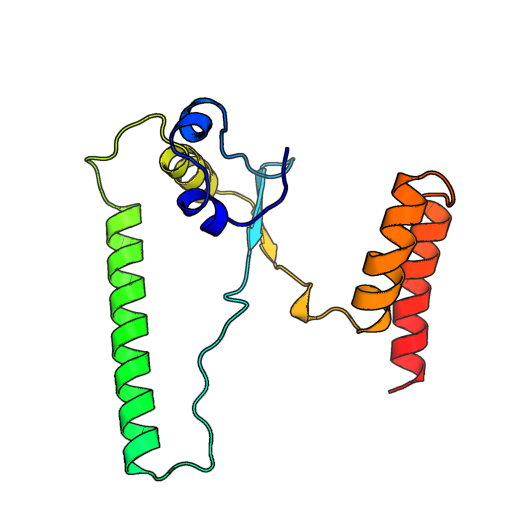M 1168 N N . GLU A 1 144 ? 9.000 -23.893 11.732 1.00 83.56 144 GLU A N 1
ATOM 1169 C CA . GLU A 1 144 ? 8.895 -24.623 10.460 1.00 83.56 144 GLU A CA 1
ATOM 1170 C C . GLU A 1 144 ? 10.026 -24.321 9.448 1.00 83.56 144 GLU A C 1
ATOM 1172 O O . GLU A 1 144 ? 10.107 -25.001 8.418 1.00 83.56 144 GLU A O 1
ATOM 1177 N N . GLN A 1 145 ? 10.889 -23.326 9.709 1.00 69.38 145 GLN A N 1
ATOM 1178 C CA . GLN A 1 145 ? 12.021 -22.923 8.843 1.00 69.38 145 GLN A CA 1
ATOM 1179 C C . GLN A 1 145 ? 13.345 -23.608 9.215 1.00 69.38 145 GLN A C 1
ATOM 1181 O O . GLN A 1 145 ? 14.091 -23.967 8.271 1.00 69.38 145 GLN A O 1
#

Sequence (145 aa):
MIPNGYWMIDQIPEEMQKKVCFSTFPENKLIGSPETFGWAVVSTYSEKVKKGAVEFLKFRTKLNKEQKEELLNSRTRQEGTLLDDYLKAYTGNPQIVPNYQVKWNSLLQEDVLGECLAELAQGKITEQEFTQAEDESIRQFEEEQ

Secondary structure (DSSP, 8-state):
-----GGGGGGS-HHHHTT-----BTTTEEEE---SS-----TTS-HHHHHHHHHHHHHHHHHHHHHHHHHHH-S---TTSHHHHHHHHHHS--EEEE--GGGS-HIIIIIIIIIIHHHHHTTSS-HHHHHHHHHHHHHHHHH--

Foldseek 3Di:
DDDDDPVCLVVDDPVCFLVDADDADPPLEDEPDDPPDDDDQDPPDDPVVSVVSVVVVVVVVVVVVVVVVCLLPDPPDDPNTNSNRVSCSVVVPGHHHYDCLVVDDPQCNCPLVVPVVVCCVVVVDDPVVSVVSNVVSVVVVVVVD

Radius of gyration: 20.74 Å; chains: 1; bounding box: 41×50×52 Å

Organism: NCBI:txid88431